Protein AF-A0AAQ4F485-F1 (afdb_monomer_lite)

Foldseek 3Di:
DDDDDQPDPVPHDPVSVQAADPDPVLAQWEWDDDPNDIDIDGPDDDDPPRGHHYDPDPVSCVVVVVDDDPPDPDDDD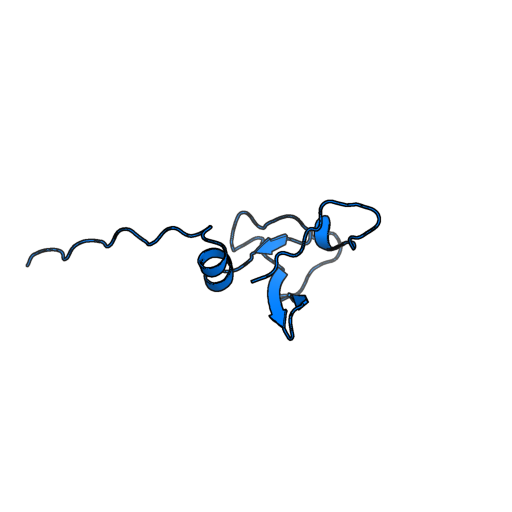D

Secondary structure (DSSP, 8-state):
--------TTS--GGGGPEEPSSTTT--EEEEEETTEEEEE-SS---TTPPPEEE-HHHHHHHTT-S-----------

Organism: Amblyomma americanum (NCBI:txid6943)

Structure (mmCIF, N/CA/C/O backbone):
data_AF-A0AAQ4F485-F1
#
_entry.id   AF-A0AAQ4F485-F1
#
loop_
_atom_site.group_PDB
_atom_site.id
_atom_site.type_symbol
_atom_site.label_atom_id
_atom_site.label_alt_id
_atom_site.label_comp_id
_atom_site.label_asym_id
_atom_site.label_entity_id
_atom_site.label_seq_id
_atom_site.pdbx_PDB_ins_code
_atom_site.Cartn_x
_atom_site.Cartn_y
_atom_site.Cartn_z
_atom_site.occupancy
_atom_site.B_iso_or_equiv
_atom_site.auth_seq_id
_atom_site.auth_comp_id
_atom_site.auth_asym_id
_atom_site.auth_atom_id
_atom_site.pdbx_PDB_model_num
ATOM 1 N N . MET A 1 1 ? 17.146 9.782 -8.651 1.00 63.00 1 MET A N 1
ATOM 2 C CA . MET A 1 1 ? 15.829 9.410 -8.088 1.00 63.00 1 MET A CA 1
ATOM 3 C C . MET A 1 1 ? 14.975 8.941 -9.252 1.00 63.00 1 MET A C 1
ATOM 5 O O . MET A 1 1 ? 14.872 9.691 -10.210 1.00 63.00 1 MET A O 1
ATOM 9 N N . PHE A 1 2 ? 14.479 7.704 -9.238 1.00 77.00 2 PHE A N 1
ATOM 10 C CA . PHE A 1 2 ? 13.601 7.182 -10.292 1.00 77.00 2 PHE A CA 1
ATOM 11 C C . PHE A 1 2 ? 12.179 7.033 -9.746 1.00 77.00 2 PHE A C 1
ATOM 13 O O . PHE A 1 2 ? 11.998 6.801 -8.550 1.00 77.00 2 PHE A O 1
ATOM 20 N N . LEU A 1 3 ? 11.189 7.206 -10.617 1.00 82.31 3 LEU A N 1
ATOM 21 C CA . LEU A 1 3 ? 9.777 7.006 -10.309 1.00 82.31 3 LEU A CA 1
ATOM 22 C C . LEU A 1 3 ? 9.344 5.635 -10.831 1.00 82.31 3 LEU A C 1
ATOM 24 O O . LEU A 1 3 ? 9.852 5.172 -11.851 1.00 82.31 3 LEU A O 1
ATOM 28 N N . VAL A 1 4 ? 8.400 5.005 -10.136 1.00 88.12 4 VAL A N 1
ATOM 29 C CA . VAL A 1 4 ? 7.738 3.781 -10.599 1.00 88.12 4 VAL A CA 1
ATOM 30 C C . VAL A 1 4 ? 6.363 4.181 -11.116 1.00 88.12 4 VAL A C 1
ATOM 32 O O . VAL A 1 4 ? 5.536 4.665 -10.347 1.00 88.12 4 VAL A O 1
ATOM 35 N N . ASP A 1 5 ? 6.137 4.020 -12.418 1.00 90.56 5 ASP A N 1
ATOM 36 C CA . ASP A 1 5 ? 4.870 4.363 -13.061 1.00 90.56 5 ASP A CA 1
ATOM 37 C C . ASP A 1 5 ? 3.963 3.131 -13.172 1.00 90.56 5 ASP A C 1
ATOM 39 O O . ASP A 1 5 ? 4.221 2.235 -13.971 1.00 90.56 5 ASP A O 1
ATOM 43 N N . GLY A 1 6 ? 2.898 3.103 -12.367 1.00 92.81 6 GLY A N 1
ATOM 44 C CA . GLY A 1 6 ? 1.886 2.042 -12.374 1.00 92.81 6 GLY A CA 1
ATOM 45 C C . GLY A 1 6 ? 0.736 2.253 -13.370 1.00 92.81 6 GLY A C 1
ATOM 46 O O . GLY A 1 6 ? -0.249 1.511 -13.330 1.00 92.81 6 GLY A O 1
ATOM 47 N N . ARG A 1 7 ? 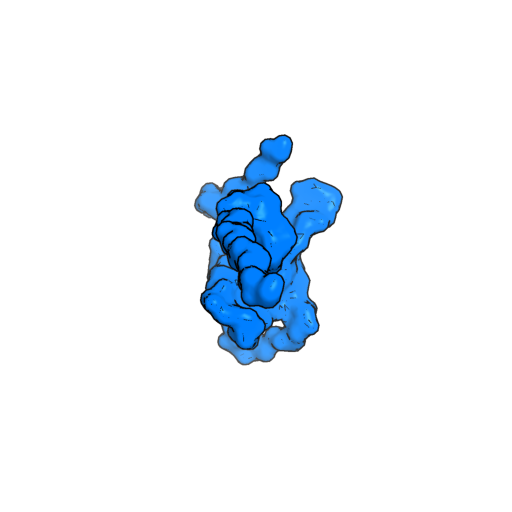0.783 3.287 -14.227 1.00 93.56 7 ARG A N 1
ATOM 48 C CA . ARG A 1 7 ? -0.305 3.590 -15.176 1.00 93.56 7 ARG A CA 1
ATOM 49 C C . ARG A 1 7 ? -0.460 2.534 -16.280 1.00 93.56 7 ARG A C 1
ATOM 51 O O . ARG A 1 7 ? -1.607 2.119 -16.472 1.00 93.56 7 ARG A O 1
ATOM 58 N N . PRO A 1 8 ? 0.603 2.074 -16.978 1.00 96.56 8 PRO A N 1
ATOM 59 C CA . PRO A 1 8 ? 0.463 1.124 -18.084 1.00 96.56 8 PRO A CA 1
ATOM 60 C C . PRO A 1 8 ? -0.030 -0.241 -17.592 1.00 96.56 8 PRO A C 1
ATOM 62 O O . PRO A 1 8 ? 0.592 -0.849 -16.722 1.00 96.56 8 PRO A O 1
ATOM 65 N N . LEU A 1 9 ? -1.149 -0.721 -18.134 1.00 94.62 9 LEU A N 1
ATOM 66 C CA . LEU A 1 9 ? -1.813 -1.948 -17.669 1.00 94.62 9 LEU A CA 1
ATOM 67 C C . LEU A 1 9 ? -0.997 -3.218 -17.943 1.00 94.62 9 LEU A C 1
ATOM 69 O O . LEU A 1 9 ? -1.029 -4.148 -17.148 1.00 94.62 9 LEU A O 1
ATOM 73 N N . ASP A 1 10 ? -0.250 -3.235 -19.042 1.00 96.81 10 ASP A N 1
ATOM 74 C CA . ASP A 1 10 ? 0.578 -4.348 -19.515 1.00 96.81 10 ASP A CA 1
ATOM 75 C C . ASP A 1 10 ? 1.946 -4.437 -18.814 1.00 96.81 10 ASP A C 1
ATOM 77 O O . ASP A 1 10 ? 2.637 -5.446 -18.927 1.00 96.81 10 ASP A O 1
ATOM 81 N N . LYS A 1 11 ? 2.344 -3.385 -18.085 1.00 95.75 11 LYS A N 1
ATOM 82 C CA . LYS A 1 11 ? 3.657 -3.270 -17.418 1.00 95.75 11 LYS A CA 1
ATOM 83 C C . LYS A 1 11 ? 3.557 -3.046 -15.909 1.00 95.75 11 LYS A C 1
ATOM 85 O O . LYS A 1 11 ? 4.562 -2.750 -15.267 1.00 95.75 11 LYS A O 1
ATOM 90 N N . SER A 1 12 ? 2.358 -3.181 -15.345 1.00 96.44 12 SER A N 1
ATOM 91 C CA . SER A 1 12 ? 2.085 -2.961 -13.923 1.00 96.44 12 SER A CA 1
ATOM 92 C C . SER A 1 12 ? 1.437 -4.186 -13.292 1.00 96.44 12 SER A C 1
ATOM 94 O O . SER A 1 12 ? 0.830 -5.008 -13.971 1.00 96.44 12 SER A O 1
ATOM 96 N N . ASN A 1 13 ? 1.542 -4.304 -11.970 1.00 96.12 13 ASN A N 1
ATOM 97 C CA . ASN A 1 13 ? 0.915 -5.387 -11.219 1.00 96.12 13 ASN A CA 1
ATOM 98 C C . ASN A 1 13 ? -0.385 -4.928 -10.531 1.00 96.12 13 ASN A C 1
ATOM 100 O O . ASN A 1 13 ? -0.822 -3.785 -10.666 1.00 96.12 13 ASN A O 1
ATOM 104 N N . TRP A 1 14 ? -0.986 -5.832 -9.755 1.00 97.06 14 TRP A N 1
ATOM 105 C CA . TRP A 1 14 ? -2.243 -5.611 -9.036 1.00 97.06 14 TRP A CA 1
ATOM 106 C C . TRP A 1 14 ? -2.195 -4.466 -8.011 1.00 97.06 14 TRP A C 1
ATOM 108 O O . TRP A 1 14 ? -3.234 -3.892 -7.693 1.00 97.06 14 TRP A O 1
ATOM 118 N N . MET A 1 15 ? -1.011 -4.085 -7.516 1.00 96.25 15 MET A N 1
ATOM 119 C CA . MET A 1 15 ? -0.890 -3.048 -6.486 1.00 96.25 15 MET A CA 1
ATOM 120 C C . MET A 1 15 ? -1.344 -1.670 -6.980 1.00 96.25 15 MET A C 1
ATOM 122 O O . MET A 1 15 ? -1.702 -0.828 -6.164 1.00 96.25 15 MET A O 1
ATOM 126 N N . ARG A 1 16 ? -1.392 -1.445 -8.301 1.00 95.12 16 ARG A N 1
ATOM 127 C CA . ARG A 1 16 ? -1.926 -0.210 -8.903 1.00 95.12 16 ARG A CA 1
ATOM 128 C C . ARG A 1 16 ? -3.403 0.050 -8.584 1.00 95.12 16 ARG A C 1
ATOM 130 O O . ARG A 1 16 ? -3.860 1.171 -8.761 1.00 95.12 16 ARG A O 1
ATOM 137 N N . TYR A 1 17 ? -4.146 -0.990 -8.201 1.00 95.94 17 TYR A N 1
ATOM 138 C CA . TYR A 1 17 ? -5.580 -0.917 -7.908 1.00 95.94 17 TYR A CA 1
ATOM 139 C C . TYR A 1 17 ? -5.875 -0.709 -6.419 1.00 95.94 17 TYR A C 1
ATOM 141 O O . TYR A 1 17 ? -7.030 -0.529 -6.054 1.00 95.94 17 TYR A O 1
ATOM 149 N N . VAL A 1 18 ? -4.856 -0.758 -5.555 1.00 96.06 18 VAL A N 1
ATOM 150 C CA . VAL A 1 18 ? -5.022 -0.529 -4.116 1.00 96.06 18 VAL A CA 1
ATOM 151 C C . VAL A 1 18 ? -5.277 0.957 -3.884 1.00 96.06 18 VAL A C 1
ATOM 153 O O . VAL A 1 18 ? -4.451 1.797 -4.248 1.00 96.06 18 VAL A O 1
ATOM 156 N N . ASN A 1 19 ? -6.410 1.277 -3.264 1.00 95.25 19 ASN A N 1
ATOM 157 C CA . ASN A 1 19 ? -6.797 2.652 -2.986 1.00 95.25 19 ASN A CA 1
ATOM 158 C C . ASN A 1 19 ? -5.989 3.253 -1.829 1.00 95.25 19 ASN A C 1
ATOM 160 O O . ASN A 1 19 ? -5.452 2.557 -0.961 1.00 95.25 19 ASN A O 1
ATOM 164 N N . CYS A 1 20 ? -5.901 4.582 -1.818 1.00 92.25 20 CYS A N 1
ATOM 165 C CA . CYS 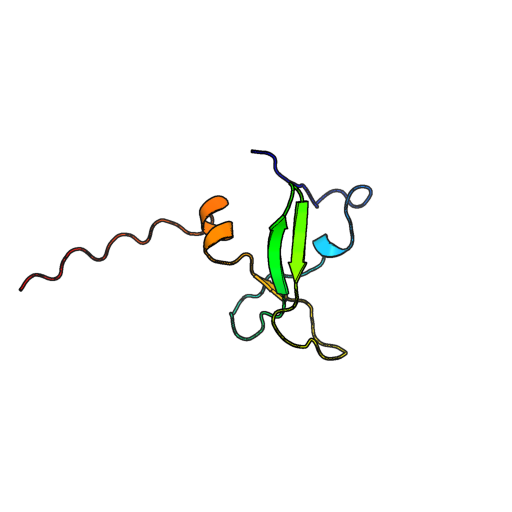A 1 20 ? -5.306 5.310 -0.705 1.00 92.25 20 CYS A CA 1
ATOM 166 C C . CYS A 1 20 ? -6.280 5.341 0.477 1.00 92.25 20 CYS A C 1
ATOM 168 O O . CYS A 1 20 ? -7.454 5.648 0.294 1.00 92.25 20 CYS A O 1
ATOM 170 N N . ALA A 1 21 ? -5.783 5.100 1.688 1.00 92.81 21 ALA A N 1
ATOM 171 C CA . ALA A 1 21 ? -6.544 5.372 2.902 1.00 92.81 21 ALA A CA 1
ATOM 172 C C . ALA A 1 21 ? -6.755 6.892 3.046 1.00 92.81 21 ALA A C 1
ATOM 174 O O . ALA A 1 21 ? -5.789 7.656 2.974 1.00 92.81 21 ALA A O 1
ATOM 175 N N . ALA A 1 22 ? -7.991 7.337 3.268 1.00 87.38 22 ALA A N 1
ATOM 176 C CA . ALA A 1 22 ? -8.329 8.726 3.575 1.00 87.38 22 ALA A CA 1
ATOM 177 C C . ALA A 1 22 ? -8.132 9.055 5.067 1.00 87.38 22 ALA A C 1
ATOM 179 O O . ALA A 1 22 ? -7.924 10.214 5.429 1.00 87.38 22 ALA A O 1
ATOM 180 N N . SER A 1 23 ? -8.151 8.041 5.935 1.00 88.25 23 SER A N 1
ATOM 181 C CA . SER A 1 23 ? -7.957 8.169 7.377 1.00 88.25 23 SER A CA 1
ATOM 182 C C . SER A 1 23 ? -7.021 7.089 7.953 1.00 88.25 23 SER A C 1
ATOM 184 O O . SER A 1 23 ? -6.920 5.981 7.422 1.00 88.25 23 SER A O 1
ATOM 186 N N . PRO A 1 24 ? -6.329 7.358 9.076 1.00 86.88 24 PRO A N 1
ATOM 187 C CA . PRO A 1 24 ? -5.525 6.341 9.760 1.00 86.88 24 PRO A CA 1
ATOM 188 C C . PRO A 1 24 ? -6.332 5.134 10.269 1.00 86.88 24 PRO A C 1
ATOM 190 O O . PRO A 1 24 ? -5.768 4.063 10.478 1.00 86.88 24 PRO A O 1
ATOM 193 N N . GLN A 1 25 ? -7.635 5.305 10.507 1.00 90.94 25 GLN A N 1
ATOM 194 C CA . GLN A 1 25 ? -8.513 4.281 11.072 1.00 90.94 25 GLN A CA 1
ATOM 195 C C . GLN A 1 25 ? -8.765 3.141 10.075 1.00 90.94 25 GLN A C 1
ATOM 197 O O . GLN A 1 25 ? -8.643 1.965 10.429 1.00 90.94 25 GLN A O 1
ATOM 202 N N . GLU A 1 26 ? -9.057 3.479 8.820 1.00 92.75 26 GLU A N 1
ATOM 203 C CA . GLU A 1 26 ? -9.300 2.500 7.751 1.00 92.75 26 GLU A CA 1
ATOM 204 C C . GLU A 1 26 ? -8.003 1.931 7.157 1.00 92.75 26 GLU A C 1
ATOM 206 O O . GLU A 1 26 ? -8.003 0.833 6.609 1.00 92.75 26 GLU A O 1
ATOM 211 N N . GLN A 1 27 ? -6.869 2.622 7.331 1.00 94.50 27 GLN A N 1
ATOM 212 C CA . GLN A 1 27 ? -5.573 2.169 6.830 1.00 94.50 27 GLN A CA 1
ATOM 213 C C . GLN A 1 27 ? -5.229 0.759 7.332 1.00 94.50 27 GLN A C 1
ATOM 215 O O . GLN A 1 27 ? -5.075 0.531 8.536 1.00 94.50 27 GLN A O 1
ATOM 220 N N . ASN A 1 28 ? -5.011 -0.173 6.405 1.00 95.88 28 ASN A N 1
ATOM 221 C CA . ASN A 1 28 ? -4.555 -1.536 6.694 1.00 95.88 28 ASN A CA 1
ATOM 222 C C . ASN A 1 28 ? -3.304 -1.947 5.903 1.00 95.88 28 ASN A C 1
ATOM 224 O O . ASN A 1 28 ? -2.774 -3.034 6.129 1.00 95.88 28 ASN A O 1
ATOM 228 N N . LEU A 1 29 ? -2.762 -1.053 5.068 1.00 96.19 29 LEU A N 1
ATOM 229 C CA . LEU A 1 29 ? -1.477 -1.214 4.396 1.00 96.19 29 LEU A CA 1
ATOM 230 C C . LEU A 1 29 ? -0.541 -0.022 4.628 1.00 96.19 29 LEU A C 1
ATOM 232 O O . LEU A 1 29 ? -0.947 1.141 4.700 1.00 96.19 29 LEU A O 1
ATOM 236 N N . VAL A 1 30 ? 0.756 -0.316 4.713 1.00 92.56 30 VAL A N 1
ATOM 237 C CA . VAL A 1 30 ? 1.844 0.672 4.748 1.00 92.56 30 VAL A CA 1
ATOM 238 C C . VAL A 1 30 ? 2.767 0.426 3.566 1.00 92.56 30 VAL A C 1
ATOM 240 O O . VAL A 1 30 ? 3.292 -0.682 3.421 1.00 92.56 30 VAL A O 1
ATOM 243 N N . ALA A 1 31 ? 3.011 1.464 2.766 1.00 91.69 31 ALA A N 1
ATOM 244 C CA . ALA A 1 31 ? 4.014 1.421 1.710 1.00 91.69 31 ALA A CA 1
ATOM 245 C C . ALA A 1 31 ? 5.416 1.708 2.258 1.00 91.69 31 ALA A C 1
ATOM 247 O O . ALA A 1 31 ? 5.609 2.612 3.071 1.00 91.69 31 ALA A O 1
ATOM 248 N N . PHE A 1 32 ? 6.411 0.956 1.797 1.00 87.69 32 PHE A N 1
ATOM 249 C CA . PHE A 1 32 ? 7.810 1.191 2.139 1.00 87.69 32 PHE A CA 1
ATOM 250 C C . PHE A 1 32 ? 8.735 0.810 0.983 1.00 87.69 32 PHE A C 1
ATOM 252 O O . PHE A 1 32 ? 8.410 -0.038 0.149 1.00 87.69 32 PHE A O 1
ATOM 259 N N . ARG A 1 33 ? 9.913 1.439 0.943 1.00 87.81 33 ARG A N 1
ATOM 260 C CA . ARG A 1 33 ? 10.951 1.137 -0.045 1.00 87.81 33 ARG A CA 1
ATOM 261 C C . ARG A 1 33 ? 11.980 0.179 0.544 1.00 87.81 33 ARG A C 1
ATOM 263 O O . ARG A 1 33 ? 12.495 0.420 1.633 1.00 87.81 33 ARG A O 1
ATOM 270 N N . ARG A 1 34 ? 12.336 -0.868 -0.201 1.00 88.38 34 ARG A N 1
ATOM 271 C CA . ARG A 1 34 ? 13.414 -1.801 0.155 1.00 88.38 34 ARG A CA 1
ATOM 272 C C . ARG A 1 34 ? 14.175 -2.220 -1.101 1.00 88.38 34 ARG A C 1
ATOM 274 O O . ARG A 1 34 ? 13.562 -2.643 -2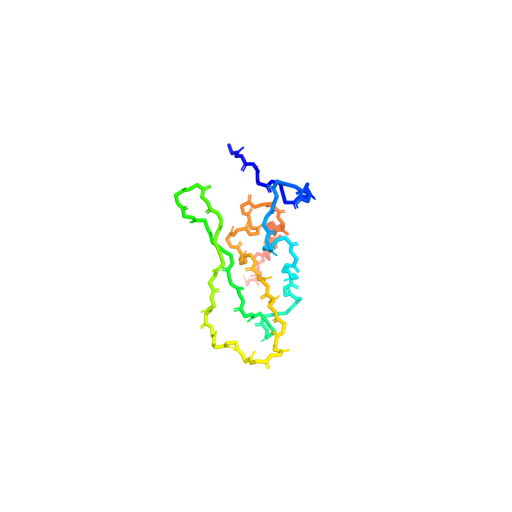.073 1.00 88.38 34 ARG A O 1
ATOM 281 N N . TYR A 1 35 ? 15.501 -2.071 -1.092 1.00 90.12 35 TYR A N 1
ATOM 282 C CA . TYR A 1 35 ? 16.387 -2.416 -2.220 1.00 90.12 35 TYR A CA 1
ATOM 283 C C . TYR A 1 35 ? 15.878 -1.913 -3.586 1.00 90.12 35 TYR A C 1
ATOM 285 O O . TYR A 1 35 ? 15.721 -2.686 -4.523 1.00 90.12 35 TYR A O 1
ATOM 293 N N . GLY A 1 36 ? 15.531 -0.624 -3.678 1.00 86.75 36 GLY A N 1
ATOM 294 C CA . GLY A 1 36 ? 15.053 -0.010 -4.925 1.00 86.75 36 GLY A CA 1
ATOM 295 C C . GLY A 1 36 ? 13.613 -0.350 -5.335 1.00 86.75 36 GLY A C 1
ATOM 296 O O . GLY A 1 36 ? 13.128 0.214 -6.306 1.00 86.75 36 GLY A O 1
ATOM 297 N N . ASN A 1 37 ? 12.907 -1.198 -4.584 1.00 89.62 37 ASN A N 1
ATOM 298 C CA . ASN A 1 37 ? 11.542 -1.632 -4.886 1.00 89.62 37 ASN A CA 1
ATOM 299 C C . ASN A 1 37 ? 10.533 -1.101 -3.855 1.00 89.62 37 ASN A C 1
ATOM 301 O O . ASN A 1 37 ? 10.908 -0.774 -2.724 1.00 89.62 37 ASN A O 1
ATOM 305 N N . ILE A 1 38 ? 9.257 -1.025 -4.245 1.00 90.44 38 ILE A N 1
ATOM 306 C CA . ILE A 1 38 ? 8.139 -0.587 -3.395 1.00 90.44 38 ILE A CA 1
ATOM 307 C C . ILE A 1 38 ? 7.352 -1.819 -2.947 1.00 90.44 38 ILE A C 1
ATOM 309 O O . ILE A 1 38 ? 6.926 -2.617 -3.776 1.00 90.44 38 ILE A O 1
ATOM 313 N N . TYR A 1 39 ? 7.136 -1.947 -1.641 1.00 92.50 39 TYR A N 1
ATOM 314 C CA . TYR A 1 39 ? 6.394 -3.050 -1.033 1.00 92.50 39 TYR A CA 1
ATOM 315 C C . TYR A 1 39 ? 5.299 -2.519 -0.122 1.00 92.50 39 TYR A C 1
ATOM 317 O O . TYR A 1 39 ? 5.476 -1.478 0.518 1.00 92.50 39 TYR A O 1
ATOM 325 N N . TYR A 1 40 ? 4.195 -3.261 -0.022 1.00 95.06 40 TYR A N 1
ATOM 326 C CA . TYR A 1 40 ? 3.133 -3.017 0.952 1.00 95.06 40 TYR A CA 1
ATOM 327 C C . TYR A 1 40 ? 3.171 -4.103 2.025 1.00 95.06 40 TYR A C 1
ATOM 329 O O . TYR A 1 40 ? 3.364 -5.279 1.723 1.00 95.06 40 TYR A O 1
ATOM 337 N N . ARG A 1 41 ? 3.004 -3.705 3.287 1.00 94.62 41 ARG A N 1
ATOM 338 C CA . ARG A 1 41 ? 2.835 -4.633 4.414 1.00 94.62 41 ARG A CA 1
ATOM 339 C C . ARG A 1 41 ? 1.581 -4.300 5.202 1.00 94.62 41 ARG A C 1
ATOM 341 O O . ARG A 1 41 ? 1.211 -3.131 5.298 1.00 94.62 41 ARG A O 1
ATOM 348 N N . THR A 1 42 ? 1.007 -5.316 5.827 1.00 96.12 42 THR A N 1
ATOM 349 C CA . THR A 1 42 ? -0.147 -5.219 6.721 1.00 96.12 42 THR A CA 1
ATOM 350 C C . THR A 1 42 ? 0.329 -5.054 8.172 1.00 96.12 42 THR A C 1
ATOM 352 O O . THR A 1 42 ? 0.848 -6.013 8.745 1.00 96.12 42 THR A O 1
ATOM 355 N N . PRO A 1 43 ? 0.216 -3.866 8.801 1.00 90.81 43 PRO A N 1
ATOM 356 C CA . PRO A 1 43 ? 0.551 -3.698 10.218 1.00 90.81 43 PRO A CA 1
ATOM 357 C C . PRO A 1 43 ? -0.518 -4.279 11.161 1.00 90.81 43 PRO A C 1
ATOM 359 O O . PRO A 1 43 ? -0.261 -4.411 12.353 1.00 90.81 43 PRO A O 1
ATOM 362 N N . LYS A 1 44 ? -1.708 -4.598 10.637 1.00 92.44 44 LYS A N 1
ATOM 363 C CA . LYS A 1 44 ? -2.845 -5.197 11.345 1.00 92.44 44 LYS A CA 1
ATOM 364 C C . LYS A 1 44 ? -3.458 -6.312 10.492 1.00 92.44 44 LYS A C 1
ATOM 366 O O . LYS A 1 44 ? -3.174 -6.380 9.297 1.00 92.44 44 LYS A O 1
ATOM 371 N N . ALA A 1 45 ? -4.264 -7.181 11.100 1.00 96.25 45 ALA A N 1
ATOM 372 C CA . ALA A 1 45 ? -4.999 -8.207 10.363 1.00 96.25 45 ALA A CA 1
ATOM 373 C C . ALA A 1 45 ? -5.962 -7.563 9.348 1.00 96.25 45 ALA A C 1
ATOM 375 O O . ALA A 1 45 ? -6.529 -6.510 9.635 1.00 96.25 45 ALA A O 1
ATOM 376 N N . VAL A 1 46 ? -6.119 -8.201 8.186 1.00 96.88 46 VAL A N 1
ATOM 377 C CA . VAL A 1 46 ? -7.098 -7.828 7.157 1.00 96.88 46 VAL A CA 1
ATOM 378 C C . VAL A 1 46 ? -8.139 -8.937 7.101 1.00 96.88 46 VAL A C 1
ATOM 380 O O . VAL A 1 46 ? -7.807 -10.086 6.803 1.00 96.88 46 VAL A O 1
ATOM 383 N N . GLY A 1 47 ? -9.375 -8.608 7.454 1.00 97.19 47 GLY A N 1
ATOM 384 C CA . GLY A 1 47 ? -10.508 -9.522 7.404 1.00 97.19 47 GLY A CA 1
ATOM 385 C C . GLY A 1 47 ? -10.920 -9.854 5.969 1.00 97.19 47 GLY A C 1
ATOM 386 O O . GLY A 1 47 ? -10.660 -9.104 5.028 1.00 97.19 47 GLY A O 1
ATOM 387 N N . ALA A 1 48 ? -11.597 -10.988 5.787 1.00 97.25 48 ALA A N 1
ATOM 388 C CA . ALA A 1 48 ? -12.191 -11.317 4.497 1.00 97.25 48 ALA A CA 1
ATOM 389 C C . ALA A 1 48 ? -13.263 -10.277 4.126 1.00 97.25 48 ALA A C 1
ATOM 391 O O . ALA A 1 48 ? -14.133 -9.966 4.936 1.00 97.25 48 ALA A O 1
ATOM 392 N N . GLY A 1 49 ? -13.198 -9.756 2.899 1.00 96.88 49 GLY A N 1
ATOM 393 C CA . GLY A 1 49 ? -14.107 -8.713 2.413 1.00 96.88 49 GLY A CA 1
ATOM 394 C C . GLY A 1 49 ? -13.705 -7.282 2.784 1.00 96.88 49 GLY A C 1
ATOM 395 O O . GLY A 1 49 ? -14.348 -6.353 2.304 1.00 96.88 49 GLY A O 1
ATOM 396 N N . GLU A 1 50 ? -12.649 -7.078 3.580 1.00 97.25 50 GLU A N 1
ATOM 397 C CA . GLU A 1 50 ? -12.117 -5.736 3.827 1.00 97.25 50 GLU A CA 1
ATOM 398 C C . GLU A 1 50 ? -11.339 -5.215 2.613 1.00 97.25 50 GLU A C 1
ATOM 400 O O . GLU A 1 50 ? -10.546 -5.930 1.995 1.00 97.25 50 GLU A O 1
ATOM 405 N N . GLU A 1 51 ? -11.539 -3.939 2.289 1.00 97.31 51 GLU A N 1
ATOM 406 C CA . GLU A 1 51 ? -10.788 -3.273 1.231 1.00 97.31 51 GLU A CA 1
ATOM 407 C C . GLU A 1 51 ? -9.336 -3.030 1.658 1.00 97.31 51 GLU A C 1
ATOM 409 O O . GLU A 1 51 ? -9.059 -2.602 2.778 1.00 97.31 51 GLU A O 1
ATOM 414 N N . LEU A 1 52 ? -8.391 -3.268 0.749 1.00 97.62 52 LEU A N 1
ATOM 415 C CA . LEU A 1 52 ? -6.987 -2.930 0.957 1.00 97.62 52 LEU A CA 1
ATOM 416 C C . LEU A 1 52 ? -6.773 -1.425 0.767 1.00 97.62 52 LEU A C 1
ATOM 418 O O . LEU A 1 52 ? -6.918 -0.911 -0.340 1.00 97.62 52 LEU A O 1
ATOM 422 N N . LEU A 1 53 ? -6.371 -0.739 1.839 1.00 96.56 53 LEU A N 1
ATOM 423 C CA . LEU A 1 53 ? -6.202 0.712 1.877 1.00 96.56 53 LEU A CA 1
ATOM 424 C C . LEU A 1 53 ? -4.802 1.083 2.362 1.00 96.56 53 LEU A C 1
ATOM 426 O O . LEU A 1 53 ? -4.416 0.825 3.511 1.00 96.56 53 LEU A O 1
ATOM 430 N N . VAL A 1 54 ? -4.027 1.703 1.470 1.00 95.12 54 VAL A N 1
ATOM 431 C CA . VAL A 1 54 ? -2.623 2.049 1.710 1.00 95.12 54 VAL A CA 1
ATOM 432 C C . VAL A 1 54 ? -2.451 3.508 2.100 1.00 95.12 54 VAL A C 1
ATOM 434 O O . VAL A 1 54 ? -3.016 4.409 1.488 1.00 95.12 54 VAL A O 1
ATOM 437 N N . TRP A 1 55 ? -1.601 3.762 3.093 1.00 87.44 55 TRP A N 1
ATOM 438 C CA . TRP A 1 55 ? -1.039 5.091 3.308 1.00 87.44 55 TRP A CA 1
ATOM 439 C C . TRP A 1 55 ? 0.472 5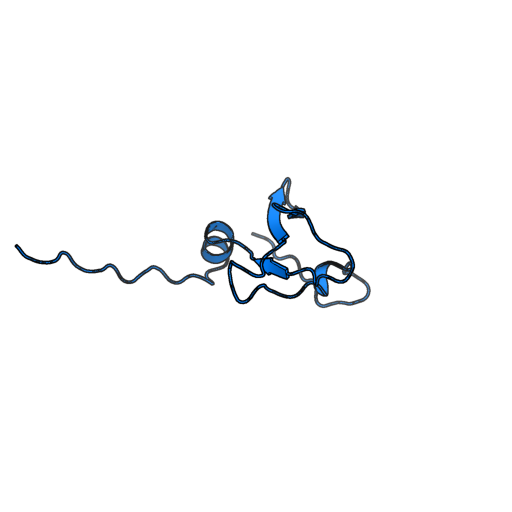.047 3.144 1.00 87.44 55 TRP A C 1
ATOM 441 O O . TRP A 1 55 ? 1.165 4.150 3.635 1.00 87.44 55 TRP A O 1
ATOM 451 N N . TYR A 1 56 ? 0.993 6.060 2.467 1.00 74.56 56 TYR A N 1
ATOM 452 C CA . TYR A 1 56 ? 2.414 6.189 2.181 1.00 74.56 56 TYR A CA 1
ATOM 453 C C . TYR A 1 56 ? 3.240 6.578 3.419 1.00 74.56 56 TYR A C 1
ATOM 455 O O . TYR A 1 56 ? 4.460 6.442 3.437 1.00 74.56 56 TYR A O 1
ATOM 463 N N . GLY A 1 57 ? 2.583 7.022 4.494 1.00 66.94 57 GLY A N 1
ATOM 464 C CA . GLY A 1 57 ? 3.251 7.488 5.703 1.00 66.94 57 GLY A CA 1
ATOM 465 C C . GLY A 1 57 ? 3.896 8.862 5.517 1.00 66.94 57 GLY A C 1
ATOM 466 O O . GLY A 1 57 ? 4.166 9.328 4.411 1.00 66.94 57 GLY A O 1
ATOM 467 N N . THR A 1 58 ? 4.148 9.548 6.629 1.00 65.31 58 THR A N 1
ATOM 468 C CA . THR A 1 58 ? 4.657 10.928 6.610 1.00 65.31 58 THR A CA 1
ATOM 469 C C . THR A 1 58 ? 6.082 11.047 6.070 1.00 65.31 58 THR A C 1
ATOM 471 O O . THR 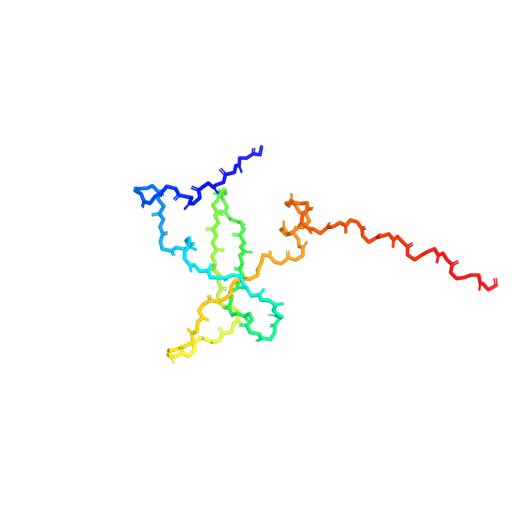A 1 58 ? 6.433 12.091 5.530 1.00 65.31 58 THR A O 1
ATOM 474 N N . ALA A 1 59 ? 6.898 9.997 6.176 1.00 59.38 59 ALA A N 1
ATOM 475 C CA . ALA A 1 59 ? 8.250 9.974 5.620 1.00 59.38 59 ALA A CA 1
ATOM 476 C C . ALA A 1 59 ? 8.234 9.913 4.083 1.00 59.38 59 ALA A C 1
ATOM 478 O O . ALA A 1 59 ? 8.827 10.774 3.441 1.00 59.38 59 ALA A O 1
ATOM 479 N N . PHE A 1 60 ? 7.480 8.980 3.489 1.00 64.75 60 PHE A N 1
ATOM 480 C CA . PHE A 1 60 ? 7.376 8.862 2.029 1.00 64.75 60 PHE A CA 1
ATOM 481 C C . PHE A 1 60 ? 6.606 10.035 1.419 1.00 64.75 60 PHE A C 1
ATOM 483 O O . PHE A 1 60 ? 6.996 10.561 0.385 1.00 64.75 60 PHE A O 1
ATOM 490 N N . ALA A 1 61 ? 5.552 10.517 2.087 1.00 66.00 61 ALA A N 1
ATOM 491 C CA . ALA A 1 61 ? 4.824 11.697 1.635 1.00 66.00 61 ALA A CA 1
ATOM 492 C C . ALA A 1 61 ? 5.676 12.982 1.709 1.00 66.00 61 ALA A C 1
ATOM 494 O O . ALA A 1 61 ? 5.506 13.866 0.875 1.00 66.00 61 ALA A O 1
ATOM 495 N N . ARG A 1 62 ? 6.633 13.092 2.647 1.00 65.94 62 ARG A N 1
ATOM 496 C CA . ARG A 1 62 ? 7.648 14.166 2.628 1.00 65.94 62 ARG A CA 1
ATOM 497 C C . ARG A 1 62 ? 8.668 13.975 1.507 1.00 65.94 62 ARG A C 1
ATOM 499 O O . ARG A 1 62 ? 8.979 14.949 0.834 1.00 65.94 62 ARG A O 1
ATOM 506 N N . GLU A 1 63 ? 9.161 12.754 1.290 1.00 63.75 63 GLU A N 1
ATOM 507 C CA . GLU A 1 63 ? 10.086 12.442 0.186 1.00 63.75 63 GLU A CA 1
ATOM 508 C C . GLU A 1 63 ? 9.461 12.700 -1.196 1.00 63.75 63 GLU A C 1
ATOM 510 O O . GLU A 1 63 ? 10.160 13.110 -2.118 1.00 63.75 63 GLU A O 1
ATOM 515 N N . LEU A 1 64 ? 8.144 12.518 -1.330 1.00 64.81 64 LEU A N 1
ATOM 516 C CA . LEU A 1 64 ? 7.367 12.826 -2.534 1.00 64.81 64 LEU A CA 1
ATOM 517 C C . LEU A 1 64 ? 6.883 14.287 -2.615 1.00 64.81 64 LEU A C 1
ATOM 519 O O . LEU A 1 64 ? 6.234 14.650 -3.591 1.00 64.81 64 LEU A O 1
ATOM 523 N N . GLY A 1 65 ? 7.142 15.124 -1.603 1.00 64.56 65 GLY A N 1
ATOM 524 C CA . GLY A 1 65 ? 6.678 16.519 -1.567 1.00 64.56 65 GLY A CA 1
ATOM 525 C C . GLY A 1 65 ? 5.168 16.709 -1.341 1.00 64.56 65 GLY A C 1
ATOM 526 O O . GLY A 1 65 ? 4.674 17.828 -1.434 1.00 64.56 65 GLY A O 1
ATOM 527 N N . LEU A 1 66 ? 4.437 15.642 -1.009 1.00 64.94 66 LEU A N 1
ATOM 528 C CA . LEU A 1 66 ? 2.991 15.646 -0.745 1.00 64.94 66 LEU A CA 1
ATOM 529 C C . LEU A 1 66 ? 2.639 16.238 0.630 1.00 64.94 66 LEU A C 1
ATOM 531 O O . LEU A 1 66 ? 1.522 16.699 0.848 1.00 64.94 66 LEU A O 1
ATOM 535 N N . LEU A 1 67 ? 3.591 16.246 1.567 1.00 61.88 67 LEU A N 1
ATOM 536 C CA . LEU A 1 67 ? 3.472 16.965 2.834 1.00 61.88 67 LEU A CA 1
ATOM 537 C C . LEU A 1 67 ? 4.298 18.247 2.772 1.00 61.88 67 LEU A C 1
ATOM 539 O O . LEU A 1 67 ? 5.521 18.217 2.924 1.00 61.88 67 LEU A O 1
ATOM 543 N N . GLY A 1 68 ? 3.621 19.383 2.595 1.00 55.38 68 GLY A N 1
ATOM 544 C CA . GLY A 1 68 ? 4.244 20.695 2.737 1.00 55.38 68 GLY A CA 1
ATOM 545 C C . GLY A 1 68 ? 4.907 20.842 4.110 1.00 55.38 68 GLY A C 1
ATOM 546 O O . GLY A 1 68 ? 4.397 20.337 5.117 1.00 55.38 68 GLY A O 1
ATOM 547 N N . LYS A 1 69 ? 6.053 21.541 4.167 1.00 48.34 69 LYS A N 1
ATOM 548 C CA . LYS A 1 69 ? 6.642 22.011 5.432 1.00 48.34 69 LYS A CA 1
ATOM 549 C C . LYS A 1 69 ? 5.504 22.605 6.259 1.00 48.34 69 LYS A C 1
ATOM 551 O O . LYS A 1 69 ? 4.872 23.557 5.802 1.00 48.34 69 LYS A O 1
ATOM 556 N N . ARG A 1 70 ? 5.241 22.067 7.459 1.00 54.84 70 ARG A N 1
ATOM 557 C CA . ARG A 1 70 ? 4.413 22.779 8.440 1.00 54.84 70 ARG A CA 1
ATOM 558 C C . ARG A 1 70 ? 4.989 24.191 8.504 1.00 54.84 70 ARG A C 1
ATOM 560 O O . ARG A 1 70 ? 6.155 24.338 8.873 1.00 54.84 70 ARG A O 1
ATOM 567 N N . ARG A 1 71 ? 4.225 25.203 8.071 1.00 45.28 71 ARG A N 1
ATOM 568 C CA . ARG A 1 71 ? 4.568 26.593 8.379 1.00 45.28 71 ARG A CA 1
ATOM 569 C C . ARG A 1 71 ? 4.700 26.605 9.893 1.00 45.28 71 ARG A C 1
ATOM 571 O O . ARG A 1 71 ? 3.759 26.205 10.577 1.00 45.28 71 ARG A O 1
ATOM 578 N N . GLY A 1 72 ? 5.905 26.889 10.378 1.00 42.81 72 GLY A N 1
ATOM 579 C CA . GLY A 1 72 ? 6.181 26.893 11.802 1.00 42.81 72 GLY A CA 1
ATOM 580 C C . GLY A 1 72 ? 5.124 27.740 12.491 1.00 42.81 72 GLY A C 1
ATOM 581 O O . GLY A 1 72 ? 4.874 28.873 12.083 1.00 42.81 72 GLY A O 1
ATOM 582 N N . SER A 1 73 ? 4.489 27.177 13.513 1.00 48.62 73 SER A N 1
ATOM 583 C CA . SER A 1 73 ? 3.982 27.994 14.601 1.00 48.62 73 SER A CA 1
ATOM 584 C C . SER A 1 73 ? 5.174 28.820 15.081 1.00 48.62 73 SER A C 1
ATOM 586 O O . SER A 1 73 ? 6.139 28.257 15.606 1.00 48.62 73 SER A O 1
ATOM 588 N N . GLY A 1 74 ? 5.153 30.123 14.796 1.00 47.97 74 GLY A N 1
ATOM 589 C CA . GLY A 1 74 ? 6.102 31.064 15.379 1.00 47.97 74 GLY A CA 1
ATOM 590 C C . GLY A 1 74 ? 6.069 30.949 16.907 1.00 47.97 74 GLY A C 1
ATOM 591 O O . GLY A 1 74 ? 5.071 30.471 17.458 1.00 47.97 74 GLY A O 1
ATOM 592 N N . PRO A 1 75 ? 7.152 31.325 17.599 1.00 47.50 75 PRO A N 1
ATOM 593 C CA . PRO A 1 75 ? 7.199 31.209 19.046 1.00 47.50 75 PRO A CA 1
ATOM 594 C C . PRO A 1 75 ? 6.080 32.064 19.648 1.00 47.50 75 PRO A C 1
ATOM 596 O O . PRO A 1 75 ? 6.003 33.266 19.395 1.00 47.50 75 PRO A O 1
ATOM 599 N N . SER A 1 76 ? 5.193 31.435 20.423 1.00 46.28 76 SER A N 1
ATOM 600 C CA . SER A 1 76 ? 4.306 32.161 21.326 1.00 46.28 76 SER A CA 1
ATOM 601 C C . SER A 1 76 ? 5.184 32.921 22.309 1.00 46.28 76 SER A C 1
ATOM 603 O O . SER A 1 76 ? 5.912 32.311 23.093 1.00 46.28 76 SER A O 1
ATOM 605 N N . ALA A 1 77 ? 5.127 34.246 22.216 1.00 43.19 77 ALA A N 1
ATOM 606 C CA . ALA A 1 77 ? 5.693 35.150 23.195 1.00 43.19 77 ALA A CA 1
ATOM 607 C C . ALA A 1 77 ? 5.201 34.766 24.600 1.00 43.19 77 ALA A C 1
ATOM 609 O O . ALA A 1 77 ? 4.006 34.544 24.814 1.00 43.19 77 ALA A O 1
ATOM 610 N N . LYS A 1 78 ? 6.143 34.686 25.533 1.00 39.00 78 LYS A N 1
ATOM 611 C CA . LYS A 1 78 ? 5.919 34.970 26.945 1.00 39.00 78 LYS A CA 1
ATOM 612 C C . LYS A 1 78 ? 6.789 36.161 27.296 1.00 39.00 78 LYS A C 1
ATOM 614 O O . LYS A 1 78 ? 7.922 36.199 26.763 1.00 39.00 78 LYS A O 1
#

Sequence (78 aa):
MFLVDGRPLDKSNWMRYVNCAASPQEQNLVAFRRYGNIYYRTPKAVGAGEELLVWYGTAFARELGLLGKRRGSGPSAK

pLDDT: mean 81.81, std 17.84, range [39.0, 97.62]

InterPro domains:
  IPR001214 SET domain [PF21549] (3-65)
  IPR001214 SET domain [PS50280] (1-57)
  IPR046341 SET domain superfamily [G3DSA:2.170.270.10] (1-70)

Radius of gyration: 16.24 Å; chains: 1; bounding box: 30×46×46 Å